Protein AF-A0AAV5M299-F1 (afdb_monomer_lite)

Structure (mmCIF, N/CA/C/O backbone):
data_AF-A0AAV5M299-F1
#
_entry.id   AF-A0AAV5M299-F1
#
loop_
_atom_site.group_PDB
_atom_site.id
_atom_site.type_symbol
_atom_site.lab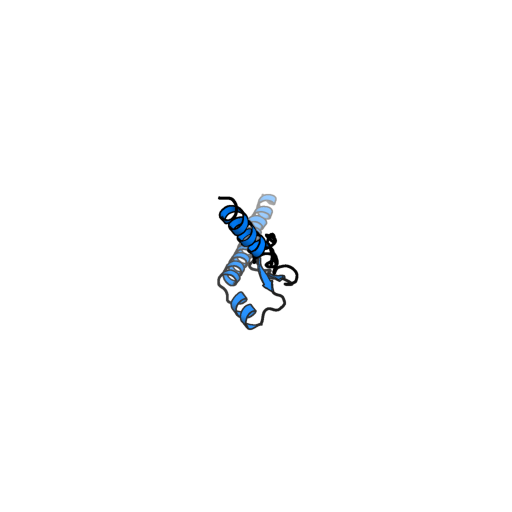el_atom_id
_atom_site.label_alt_id
_atom_site.label_comp_id
_atom_site.label_asym_id
_atom_site.label_entity_id
_atom_site.label_seq_id
_atom_site.pdbx_PDB_ins_code
_atom_site.Cartn_x
_atom_site.Cartn_y
_atom_site.Cartn_z
_atom_site.occupancy
_atom_site.B_iso_or_equiv
_atom_site.auth_seq_id
_atom_site.auth_comp_id
_atom_site.auth_asym_id
_atom_site.auth_atom_id
_atom_site.pdbx_PDB_model_num
ATOM 1 N N . MET A 1 1 ? 66.082 34.758 -34.910 1.00 56.41 1 MET A N 1
ATOM 2 C CA . MET A 1 1 ? 65.187 34.015 -33.996 1.00 56.41 1 MET A CA 1
ATOM 3 C C . MET A 1 1 ? 63.759 34.522 -34.176 1.00 56.41 1 MET A C 1
ATOM 5 O O . MET A 1 1 ? 63.240 35.222 -33.321 1.00 56.41 1 MET A O 1
ATOM 9 N N . ILE A 1 2 ? 63.169 34.234 -35.339 1.00 55.53 2 ILE A N 1
ATOM 10 C CA . ILE A 1 2 ? 61.780 34.581 -35.704 1.00 55.53 2 ILE A CA 1
ATOM 11 C C . ILE A 1 2 ? 61.105 33.323 -36.293 1.00 55.53 2 ILE A C 1
ATOM 13 O O . ILE A 1 2 ? 59.938 33.068 -36.018 1.00 55.53 2 ILE A O 1
ATOM 17 N N . ASP A 1 3 ? 61.885 32.457 -36.956 1.00 62.22 3 ASP A N 1
ATOM 18 C CA . ASP A 1 3 ? 61.432 31.167 -37.499 1.00 62.22 3 ASP A CA 1
ATOM 19 C C . ASP A 1 3 ? 60.876 30.183 -36.461 1.00 62.22 3 ASP A C 1
ATOM 21 O O . ASP A 1 3 ? 59.859 29.538 -36.704 1.00 62.22 3 ASP A O 1
ATOM 25 N N . GLU A 1 4 ? 61.488 30.081 -35.277 1.00 62.69 4 GLU A N 1
ATOM 26 C CA . GLU A 1 4 ? 60.977 29.193 -34.218 1.00 62.69 4 GLU A CA 1
ATOM 27 C C . GLU A 1 4 ? 59.630 29.677 -33.663 1.00 62.69 4 GLU A C 1
ATOM 29 O O . GLU A 1 4 ? 58.768 28.865 -33.330 1.00 62.69 4 GLU A O 1
ATOM 34 N N . ALA A 1 5 ? 59.417 30.996 -33.618 1.00 61.16 5 ALA A N 1
ATOM 35 C CA . ALA A 1 5 ? 58.177 31.588 -33.128 1.00 61.16 5 ALA A CA 1
ATOM 36 C C . ALA A 1 5 ? 57.025 31.441 -34.138 1.00 61.16 5 ALA A C 1
ATOM 38 O O . ALA A 1 5 ? 55.888 31.211 -33.731 1.00 61.16 5 ALA A O 1
ATOM 39 N N . GLN A 1 6 ? 57.307 31.522 -35.445 1.00 66.50 6 GLN A N 1
ATOM 40 C CA . GLN A 1 6 ? 56.298 31.280 -36.486 1.00 66.50 6 GLN A CA 1
ATOM 41 C C . GLN A 1 6 ? 55.891 29.809 -36.560 1.00 66.50 6 GLN A C 1
ATOM 43 O O . GLN A 1 6 ? 54.702 29.515 -36.660 1.00 66.50 6 GLN A O 1
ATOM 48 N N . LYS A 1 7 ? 56.846 28.886 -36.410 1.00 69.50 7 LYS A N 1
ATOM 49 C CA . LYS A 1 7 ? 56.550 27.451 -36.388 1.00 69.50 7 LYS A CA 1
ATOM 50 C C . LYS A 1 7 ? 55.641 27.061 -35.216 1.00 69.50 7 LYS A C 1
ATOM 52 O O . LYS A 1 7 ? 54.692 26.305 -35.402 1.00 69.50 7 LYS A O 1
ATOM 57 N N . ALA A 1 8 ? 55.877 27.626 -34.031 1.00 61.81 8 ALA A N 1
ATOM 58 C CA . ALA A 1 8 ? 55.030 27.387 -32.862 1.00 61.81 8 ALA A CA 1
ATOM 59 C C . ALA A 1 8 ? 53.591 27.911 -33.043 1.00 61.81 8 ALA A C 1
ATOM 61 O O . ALA A 1 8 ? 52.648 27.352 -32.483 1.00 61.81 8 ALA A O 1
ATOM 62 N N . LEU A 1 9 ? 53.408 28.975 -33.833 1.00 64.56 9 LEU A N 1
ATOM 63 C CA . LEU A 1 9 ? 52.088 29.533 -34.124 1.00 64.56 9 LEU A CA 1
ATOM 64 C C . LEU A 1 9 ? 51.303 28.655 -35.113 1.00 64.56 9 LEU A C 1
ATOM 66 O O . LEU A 1 9 ? 50.107 28.440 -34.929 1.00 64.56 9 LEU A O 1
ATOM 70 N N . GLU A 1 10 ? 51.991 28.114 -36.118 1.00 70.88 10 GLU A N 1
ATOM 71 C CA . GLU A 1 10 ? 51.410 27.238 -37.141 1.00 70.88 10 GLU A CA 1
ATOM 72 C C . GLU A 1 10 ? 51.003 25.872 -36.559 1.00 70.88 10 GLU A C 1
ATOM 74 O O . GLU A 1 10 ? 49.909 25.374 -36.833 1.00 70.88 10 GLU A O 1
ATOM 79 N N . GLU A 1 11 ? 51.811 25.314 -35.648 1.00 65.62 11 GLU A N 1
ATOM 80 C CA . GLU A 1 11 ? 51.451 24.115 -34.875 1.00 65.62 11 GLU A CA 1
ATOM 81 C C . GLU A 1 11 ? 50.222 24.361 -33.972 1.00 65.62 11 GLU A C 1
ATOM 83 O O . GLU A 1 11 ? 49.364 23.485 -33.824 1.00 65.62 11 GLU A O 1
ATOM 88 N N . ALA A 1 12 ? 50.079 25.572 -33.420 1.00 64.25 12 ALA A N 1
ATOM 89 C CA . ALA A 1 12 ? 48.926 25.956 -32.608 1.00 64.25 12 ALA A CA 1
ATOM 90 C C . ALA A 1 12 ? 47.650 26.204 -33.434 1.00 64.25 12 ALA A C 1
ATOM 92 O O . ALA A 1 12 ? 46.552 26.025 -32.907 1.00 64.25 12 ALA A O 1
ATOM 93 N N . GLU A 1 13 ? 47.750 26.610 -34.703 1.00 64.69 13 GLU A N 1
ATOM 94 C CA . GLU A 1 13 ? 46.596 26.740 -35.607 1.00 64.69 13 GLU A CA 1
ATOM 95 C C . GLU A 1 13 ? 46.158 25.403 -36.212 1.00 64.69 13 GLU A C 1
ATOM 97 O O . GLU A 1 13 ? 44.955 25.170 -36.353 1.00 64.69 13 GLU A O 1
ATOM 102 N N . ALA A 1 14 ? 47.087 24.476 -36.459 1.00 62.41 14 ALA A N 1
ATOM 103 C CA . ALA A 1 14 ? 46.760 23.119 -36.901 1.00 62.41 14 ALA A CA 1
ATOM 104 C C . ALA A 1 14 ? 45.879 22.365 -35.883 1.00 62.41 14 ALA A C 1
ATOM 106 O O . ALA A 1 14 ? 44.979 21.616 -36.265 1.00 62.41 14 ALA A O 1
ATOM 107 N N . LEU A 1 15 ? 46.067 22.626 -34.584 1.00 58.53 15 LEU A N 1
ATOM 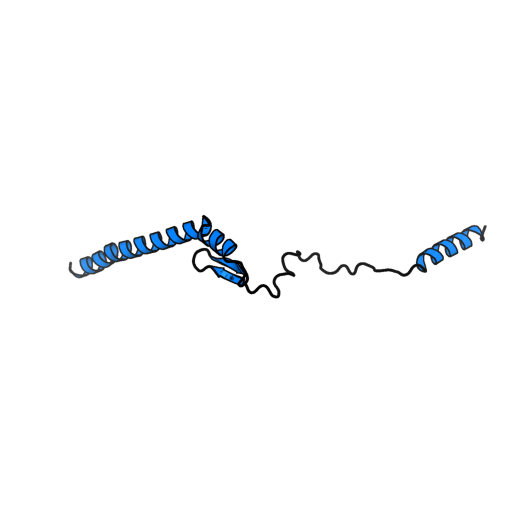108 C CA . LEU A 1 15 ? 45.240 22.070 -33.505 1.00 58.53 15 LEU A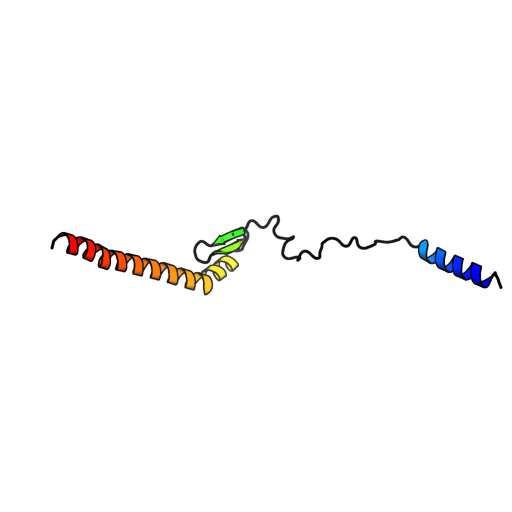 CA 1
ATOM 109 C C . LEU A 1 15 ? 43.829 22.687 -33.420 1.00 58.53 15 LEU A C 1
ATOM 111 O O . LEU A 1 15 ? 42.949 22.088 -32.805 1.00 58.53 15 LEU A O 1
ATOM 115 N N . LYS A 1 16 ? 43.586 23.844 -34.057 1.00 60.41 16 LYS A N 1
ATOM 116 C CA . LYS A 1 16 ? 42.273 24.524 -34.104 1.00 60.41 16 LYS A CA 1
ATOM 117 C C . LYS A 1 16 ? 41.429 24.124 -35.321 1.00 60.41 16 LYS A C 1
ATOM 119 O O . LYS A 1 16 ? 40.228 24.376 -35.327 1.00 60.41 16 LYS A O 1
ATOM 124 N N . MET A 1 17 ? 42.052 23.525 -36.342 1.00 56.16 17 MET A N 1
ATOM 125 C CA . MET A 1 17 ? 41.400 23.051 -37.574 1.00 56.16 17 MET A CA 1
ATOM 126 C C . MET A 1 17 ? 40.856 21.618 -37.466 1.00 56.16 17 MET A C 1
ATOM 128 O O . MET A 1 17 ? 40.166 21.147 -38.372 1.00 56.16 17 MET A O 1
ATOM 132 N N . LEU A 1 18 ? 41.111 20.919 -36.355 1.00 50.72 18 LEU A N 1
ATOM 133 C CA . LEU A 1 18 ? 40.266 19.790 -35.979 1.00 50.72 18 LEU A CA 1
ATOM 134 C C . LEU A 1 18 ? 38.890 20.362 -35.625 1.00 50.72 18 LEU A C 1
ATOM 136 O O . LEU A 1 18 ? 38.834 21.346 -34.885 1.00 50.72 18 LEU A O 1
ATOM 140 N N . PRO A 1 19 ? 37.782 19.797 -36.139 1.00 50.03 19 PRO A N 1
ATOM 141 C CA . PRO A 1 19 ? 36.464 20.271 -35.762 1.00 50.03 19 PRO A CA 1
ATOM 142 C C . PRO A 1 19 ? 36.403 20.287 -34.238 1.00 50.03 19 PRO A C 1
ATOM 144 O O . PRO A 1 19 ? 36.714 19.275 -33.604 1.00 50.03 19 PRO A O 1
ATOM 147 N N . ALA A 1 20 ? 36.018 21.434 -33.677 1.00 53.00 20 ALA A N 1
ATOM 148 C CA . ALA A 1 20 ? 35.510 21.565 -32.322 1.00 53.00 20 ALA A CA 1
ATOM 149 C C . ALA A 1 20 ? 34.325 20.599 -32.183 1.00 53.00 20 ALA A C 1
ATOM 151 O O . ALA A 1 20 ? 33.158 20.953 -32.348 1.00 53.00 20 ALA A O 1
ATOM 152 N N . ARG A 1 21 ? 34.635 19.315 -32.005 1.00 49.66 21 ARG A N 1
ATOM 153 C CA . ARG A 1 21 ? 33.662 18.249 -31.902 1.00 49.66 21 ARG A CA 1
ATOM 154 C C . ARG A 1 21 ? 33.225 18.242 -30.458 1.00 49.66 21 ARG A C 1
ATOM 156 O O . ARG A 1 21 ? 33.758 17.507 -29.639 1.00 49.66 21 ARG A O 1
ATOM 163 N N . GLN A 1 22 ? 32.240 19.106 -30.247 1.00 46.91 22 GLN A N 1
ATOM 164 C CA . GLN A 1 22 ? 31.399 19.213 -29.076 1.00 46.91 22 GLN A CA 1
ATOM 165 C C . GLN A 1 22 ? 32.191 19.525 -27.809 1.00 46.91 22 GLN A C 1
ATOM 167 O O . GLN A 1 22 ? 32.649 18.637 -27.097 1.00 46.91 22 GLN A O 1
ATOM 172 N N . GLU A 1 23 ? 32.182 20.810 -27.441 1.00 43.03 23 GLU A N 1
ATOM 173 C CA . GLU A 1 23 ? 31.737 21.132 -26.085 1.00 43.03 23 GLU A CA 1
ATOM 174 C C . GLU A 1 23 ? 30.584 20.158 -25.787 1.00 43.03 23 GLU A C 1
ATOM 176 O O . GLU A 1 23 ? 29.577 20.202 -26.513 1.00 43.03 23 GLU A O 1
ATOM 181 N N . PRO A 1 24 ? 30.696 19.217 -24.830 1.00 46.16 24 PRO A N 1
ATOM 182 C CA . PRO A 1 24 ? 29.480 18.685 -24.274 1.00 46.16 24 PRO A CA 1
ATOM 183 C C . PRO A 1 24 ? 28.812 19.935 -23.726 1.00 46.16 24 PRO A C 1
ATOM 185 O O . PRO A 1 24 ? 29.263 20.503 -22.731 1.00 46.16 24 PRO A O 1
ATOM 188 N N . VAL A 1 25 ? 27.776 20.402 -24.432 1.00 49.28 25 VAL A N 1
ATOM 189 C CA . VAL A 1 25 ? 26.686 21.133 -23.809 1.00 49.28 25 VAL A CA 1
ATOM 190 C C . VAL A 1 25 ? 26.539 20.411 -22.489 1.00 49.28 25 VAL A C 1
ATOM 192 O O . VAL A 1 25 ? 26.305 19.198 -22.478 1.00 49.28 25 VAL A O 1
ATOM 195 N N . LEU A 1 26 ? 26.874 21.099 -21.397 1.00 48.75 26 LEU A N 1
ATOM 196 C CA . LEU A 1 26 ? 26.592 20.621 -20.061 1.00 48.75 26 LEU A CA 1
ATOM 197 C C . LEU A 1 26 ? 25.075 20.669 -19.989 1.00 48.75 26 LEU A C 1
ATOM 199 O O . LEU A 1 26 ? 24.472 21.576 -19.420 1.00 48.75 26 LEU A O 1
ATOM 203 N N . ASP A 1 27 ? 24.475 19.701 -20.682 1.00 45.03 27 ASP A N 1
ATOM 204 C CA . ASP A 1 27 ? 23.122 19.279 -20.545 1.00 45.03 27 ASP A CA 1
ATOM 205 C C . ASP A 1 27 ? 22.955 19.198 -19.052 1.00 45.03 27 ASP A C 1
ATOM 207 O O . ASP A 1 27 ? 23.786 18.642 -18.318 1.00 45.03 27 ASP A O 1
ATOM 211 N N . SER A 1 28 ? 21.863 19.778 -18.599 1.00 47.09 28 SER A N 1
ATOM 212 C CA . SER A 1 28 ? 21.427 19.756 -17.215 1.00 47.09 28 SER A CA 1
ATOM 213 C C . SER A 1 28 ? 21.073 18.325 -16.756 1.00 47.09 28 SER A C 1
ATOM 215 O O . SER A 1 28 ? 20.262 18.125 -15.867 1.00 47.09 28 SER A O 1
ATOM 217 N N . SER A 1 29 ? 21.745 17.314 -17.312 1.00 51.53 29 SER A N 1
ATOM 218 C CA . SER A 1 29 ? 21.841 15.899 -16.972 1.00 51.53 29 SER A CA 1
ATOM 219 C C . SER A 1 29 ? 22.624 15.641 -15.672 1.00 51.53 29 SER A C 1
ATOM 221 O O . SER A 1 29 ? 23.087 14.527 -15.422 1.00 51.53 29 SER A O 1
ATOM 223 N N . LYS A 1 30 ? 22.752 16.663 -14.816 1.00 48.78 30 LYS A N 1
ATOM 224 C CA . LYS A 1 30 ? 22.839 16.493 -13.358 1.00 48.78 30 LYS A CA 1
ATOM 225 C C . LYS A 1 30 ? 21.473 16.644 -12.677 1.00 48.78 30 LYS A C 1
ATOM 227 O O . LYS A 1 30 ? 21.424 16.756 -11.458 1.00 48.78 30 LYS A O 1
ATOM 232 N N . TYR A 1 31 ? 20.371 16.609 -13.422 1.00 47.81 31 TYR A N 1
ATOM 233 C CA . TYR A 1 31 ? 19.109 16.151 -12.863 1.00 47.81 31 TYR A CA 1
ATOM 234 C C . TYR A 1 31 ? 19.110 14.628 -12.948 1.00 47.81 31 TYR A C 1
ATOM 236 O O . TYR A 1 31 ? 19.278 14.039 -14.015 1.00 47.81 31 TYR A O 1
ATOM 244 N N . THR A 1 32 ? 19.070 14.011 -11.779 1.00 50.75 32 THR A N 1
ATOM 245 C CA . THR A 1 32 ? 19.038 12.577 -11.533 1.00 50.75 32 THR A CA 1
ATOM 246 C C . THR A 1 32 ? 18.284 11.819 -12.625 1.00 50.75 32 THR A C 1
ATOM 248 O O . THR A 1 32 ? 17.123 12.094 -12.907 1.00 50.75 32 THR A O 1
ATOM 251 N N . ALA A 1 33 ? 18.917 10.798 -13.214 1.00 50.53 33 ALA A N 1
ATOM 252 C CA . ALA A 1 33 ? 18.282 9.870 -14.159 1.00 50.53 33 ALA A CA 1
ATOM 253 C C . ALA A 1 33 ? 17.034 9.151 -13.585 1.00 50.53 33 ALA A C 1
ATOM 255 O O . ALA A 1 33 ? 16.357 8.419 -14.306 1.00 50.53 33 ALA A O 1
ATOM 256 N N . ALA A 1 34 ? 16.732 9.365 -12.301 1.00 55.28 34 ALA A N 1
ATOM 257 C CA . ALA A 1 34 ? 15.486 8.992 -11.652 1.00 55.28 34 ALA A CA 1
ATOM 258 C C . ALA A 1 34 ? 14.273 9.823 -12.126 1.00 55.28 34 ALA A C 1
ATOM 260 O O . ALA A 1 34 ? 13.165 9.301 -12.111 1.00 55.28 34 ALA A O 1
ATOM 261 N N . ASP A 1 35 ? 14.463 11.057 -12.608 1.00 52.91 35 ASP A N 1
ATOM 262 C CA . ASP A 1 35 ? 13.352 11.979 -12.902 1.00 52.91 35 ASP A CA 1
ATOM 263 C C . ASP A 1 35 ? 12.947 12.023 -14.387 1.00 52.91 35 ASP A C 1
ATOM 265 O O . ASP A 1 35 ? 11.793 12.288 -14.714 1.00 52.91 35 ASP A O 1
ATOM 269 N N . VAL A 1 36 ? 13.852 11.687 -15.315 1.00 50.88 36 VAL A N 1
ATOM 270 C CA . VAL A 1 36 ? 13.580 11.734 -16.774 1.00 50.88 36 VAL A CA 1
ATOM 271 C C . VAL A 1 36 ? 12.785 10.514 -17.279 1.00 50.88 36 VAL A C 1
ATOM 273 O O . VAL A 1 36 ? 12.330 10.485 -18.418 1.00 50.88 36 VAL A O 1
ATOM 276 N N . ARG A 1 37 ? 12.557 9.497 -16.438 1.00 53.47 37 ARG A N 1
ATOM 277 C CA . ARG A 1 37 ? 11.741 8.311 -16.787 1.00 53.47 37 ARG A CA 1
ATOM 278 C C . ARG A 1 37 ? 10.277 8.422 -16.344 1.00 53.47 37 ARG A C 1
ATOM 280 O O . ARG A 1 37 ? 9.486 7.539 -16.661 1.00 53.47 37 ARG A O 1
ATOM 287 N N . ILE A 1 38 ? 9.917 9.490 -15.630 1.00 56.62 38 ILE A N 1
ATOM 288 C CA . ILE A 1 38 ? 8.587 9.670 -15.026 1.00 56.62 38 ILE A CA 1
ATOM 289 C C . ILE A 1 38 ? 7.531 10.095 -16.068 1.00 56.62 38 ILE A C 1
ATOM 291 O O . ILE A 1 38 ? 6.336 10.009 -15.808 1.00 56.62 38 ILE A O 1
ATOM 295 N N . THR A 1 39 ? 7.931 10.500 -17.275 1.00 55.25 39 THR A N 1
ATOM 296 C CA . THR A 1 39 ? 7.036 11.188 -18.219 1.00 55.25 39 THR A CA 1
ATOM 297 C C . THR A 1 39 ? 5.979 10.323 -18.917 1.00 55.25 39 THR A C 1
ATOM 299 O O . THR A 1 39 ? 5.068 10.904 -19.489 1.00 55.25 39 THR A O 1
ATOM 302 N N . ASP A 1 40 ? 6.007 8.985 -18.826 1.00 59.34 40 ASP A N 1
ATOM 303 C CA . ASP A 1 40 ? 4.929 8.134 -19.388 1.00 59.34 40 ASP A CA 1
ATOM 304 C C . ASP A 1 40 ? 4.703 6.798 -18.646 1.00 59.34 40 ASP A C 1
ATOM 306 O O . ASP A 1 40 ? 4.028 5.884 -19.125 1.00 59.34 40 ASP A O 1
ATOM 310 N N . GLN A 1 41 ? 5.248 6.652 -17.435 1.00 67.44 41 GLN A N 1
ATOM 311 C CA . GLN A 1 41 ? 4.880 5.525 -16.580 1.00 67.44 41 GLN A CA 1
ATOM 312 C C . GLN A 1 41 ? 3.559 5.875 -15.902 1.00 67.44 41 GLN A C 1
ATOM 314 O O . GLN A 1 41 ? 3.520 6.617 -14.924 1.00 67.44 41 GLN A O 1
ATOM 319 N N . LYS A 1 42 ? 2.449 5.363 -16.441 1.00 75.00 42 LYS A N 1
ATOM 320 C CA . LYS A 1 42 ? 1.151 5.455 -15.770 1.00 75.00 42 LYS A CA 1
ATOM 321 C C . LYS A 1 42 ? 1.231 4.635 -14.478 1.00 75.00 42 LYS A C 1
ATOM 323 O O . LYS A 1 42 ? 1.125 3.411 -14.507 1.00 75.00 42 LYS A O 1
ATOM 328 N N . LEU A 1 43 ? 1.473 5.319 -13.364 1.00 86.19 43 LEU A N 1
ATOM 329 C CA . LEU A 1 43 ? 1.556 4.735 -12.029 1.00 86.19 43 LEU A CA 1
ATOM 330 C C . LEU A 1 43 ? 0.178 4.784 -11.354 1.00 86.19 43 LEU A C 1
ATOM 332 O O . LEU A 1 43 ? -0.541 5.779 -11.445 1.00 86.19 43 LEU A O 1
ATOM 336 N N . GLN A 1 44 ? -0.183 3.711 -10.662 1.00 87.62 44 GLN A N 1
ATOM 337 C CA . GLN A 1 44 ? -1.316 3.620 -9.748 1.00 87.62 44 GLN A CA 1
ATOM 338 C C . GLN A 1 44 ? -0.808 3.456 -8.319 1.00 87.62 44 GLN A C 1
ATOM 340 O O . GLN A 1 44 ? 0.244 2.873 -8.084 1.00 87.62 44 GLN A O 1
ATOM 345 N N . VAL A 1 45 ? -1.558 3.960 -7.347 1.00 90.75 45 VAL A N 1
ATOM 346 C CA . VAL A 1 45 ? -1.224 3.801 -5.928 1.00 90.75 45 VAL A CA 1
ATOM 347 C C . VAL A 1 45 ? -2.031 2.640 -5.357 1.00 90.75 45 VAL A C 1
ATOM 349 O O . VAL A 1 45 ? -3.217 2.514 -5.645 1.00 90.75 45 VAL A O 1
ATOM 352 N N . CYS A 1 46 ? -1.403 1.789 -4.547 1.00 93.50 46 CYS A N 1
ATOM 353 C CA . CYS A 1 46 ? -2.115 0.744 -3.813 1.00 93.50 46 CYS A CA 1
ATOM 354 C C . CYS A 1 46 ? -2.930 1.340 -2.655 1.00 93.50 46 CYS A C 1
ATOM 356 O O . CYS A 1 46 ? -2.368 1.995 -1.776 1.00 93.50 46 CYS A O 1
ATOM 358 N N . ASP A 1 47 ? -4.222 1.017 -2.578 1.00 91.06 47 ASP A N 1
ATOM 359 C CA . ASP A 1 47 ? -5.131 1.541 -1.547 1.00 91.06 47 ASP A CA 1
ATOM 360 C C . ASP A 1 47 ? -4.785 1.104 -0.117 1.00 91.06 47 ASP A C 1
ATOM 362 O O . ASP A 1 47 ? -5.218 1.743 0.846 1.00 91.06 47 ASP A O 1
ATOM 366 N N . ILE A 1 48 ? -4.025 0.015 0.040 1.00 93.19 48 ILE A N 1
ATOM 367 C CA . ILE A 1 48 ? -3.690 -0.576 1.343 1.00 93.19 48 ILE A CA 1
ATOM 368 C C . ILE A 1 48 ? -2.384 0.011 1.878 1.00 93.19 48 ILE A C 1
ATOM 370 O O . ILE A 1 48 ? -2.377 0.591 2.964 1.00 93.19 48 ILE A O 1
ATOM 374 N N . CYS A 1 49 ? -1.288 -0.118 1.124 1.00 92.88 49 CYS A N 1
ATOM 375 C CA . CYS A 1 49 ? 0.052 0.269 1.578 1.00 92.88 49 CYS A CA 1
ATOM 376 C C . CYS A 1 49 ? 0.606 1.551 0.941 1.00 92.88 49 CYS A C 1
ATOM 378 O O . CYS A 1 49 ? 1.723 1.939 1.269 1.00 92.88 49 CYS A O 1
ATOM 380 N N . GLY A 1 50 ? -0.125 2.195 0.026 1.00 89.88 50 GLY A N 1
ATOM 381 C CA . GLY A 1 50 ? 0.266 3.485 -0.556 1.00 89.88 50 GLY A CA 1
ATOM 382 C C . GLY A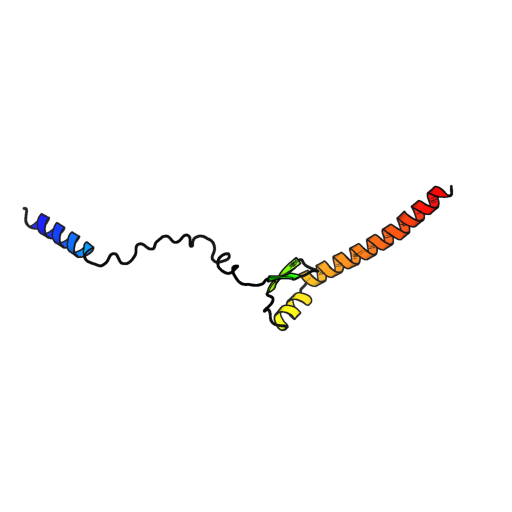 1 50 ? 1.497 3.442 -1.467 1.00 89.88 50 GLY A C 1
ATOM 383 O O . GLY A 1 50 ? 2.058 4.486 -1.784 1.00 89.88 50 GLY A O 1
ATOM 384 N N . ALA A 1 51 ? 1.945 2.253 -1.876 1.00 90.81 51 ALA A N 1
ATOM 385 C CA . ALA A 1 51 ? 3.066 2.114 -2.800 1.00 90.81 51 ALA A CA 1
ATOM 386 C C . ALA A 1 51 ? 2.625 2.427 -4.236 1.00 90.81 51 ALA A C 1
ATOM 388 O O . ALA A 1 51 ? 1.491 2.124 -4.612 1.00 90.81 51 ALA A O 1
ATOM 389 N N . PHE A 1 52 ? 3.535 2.984 -5.036 1.00 89.50 52 PHE A N 1
ATOM 390 C CA . PHE A 1 52 ? 3.336 3.167 -6.471 1.00 89.50 52 PHE A CA 1
ATOM 391 C C . PHE A 1 52 ? 3.565 1.840 -7.203 1.00 89.50 52 PHE A C 1
ATOM 393 O O . PHE A 1 52 ? 4.614 1.216 -7.050 1.00 89.50 52 PHE A O 1
ATOM 400 N N . LEU A 1 53 ? 2.577 1.416 -7.983 1.00 89.06 53 LEU A N 1
ATOM 401 C CA . LEU A 1 53 ? 2.618 0.281 -8.899 1.00 89.06 53 LEU A CA 1
ATOM 402 C C . LEU A 1 53 ? 2.477 0.808 -10.325 1.00 89.06 53 LEU A C 1
ATOM 404 O O . LEU A 1 53 ? 1.750 1.770 -10.563 1.00 89.06 53 LEU A O 1
ATOM 408 N N . SER A 1 54 ? 3.140 0.187 -11.290 1.00 87.19 54 SER A N 1
ATOM 409 C CA . SER A 1 54 ? 2.916 0.505 -12.697 1.00 87.19 54 SER A CA 1
ATOM 410 C C . SER A 1 54 ? 1.661 -0.206 -13.190 1.00 87.19 54 SER A C 1
ATOM 412 O O . SER A 1 54 ? 1.436 -1.373 -12.881 1.00 87.19 54 SER A O 1
ATOM 414 N N . VAL A 1 55 ? 0.853 0.462 -14.017 1.00 85.56 55 VAL A N 1
ATOM 415 C CA . VAL A 1 55 ? -0.311 -0.166 -14.679 1.00 85.56 55 VAL A CA 1
ATOM 416 C C . VAL A 1 55 ? 0.095 -1.382 -15.518 1.00 85.56 55 VAL A C 1
ATOM 418 O O . VAL A 1 55 ? -0.705 -2.288 -15.727 1.00 85.56 55 VAL A O 1
ATOM 421 N N . TYR A 1 56 ? 1.333 -1.394 -16.008 1.00 85.38 56 TYR A N 1
ATOM 422 C CA . TYR A 1 56 ? 1.856 -2.431 -16.894 1.00 85.38 56 TYR A CA 1
ATOM 423 C C . TYR A 1 56 ? 2.676 -3.501 -16.160 1.00 85.38 56 TYR A C 1
ATOM 425 O O . TYR A 1 56 ? 3.394 -4.265 -16.808 1.00 85.38 56 TYR A O 1
ATOM 433 N N . ASP A 1 57 ? 2.619 -3.546 -14.826 1.00 85.12 57 ASP A N 1
ATOM 434 C CA . ASP A 1 57 ? 3.273 -4.611 -14.070 1.00 85.12 57 ASP A CA 1
ATOM 435 C C . ASP A 1 57 ? 2.631 -5.976 -14.368 1.00 85.12 57 ASP A C 1
ATOM 437 O O . ASP A 1 57 ? 1.428 -6.101 -14.586 1.00 85.12 57 ASP A O 1
ATOM 441 N N . SER A 1 58 ? 3.456 -7.024 -14.388 1.00 87.62 58 SER A N 1
ATOM 442 C CA . SER A 1 58 ? 2.983 -8.395 -14.610 1.00 87.62 58 SER A CA 1
ATOM 443 C C . SER A 1 58 ? 2.353 -8.990 -13.348 1.00 87.62 58 SER A C 1
ATOM 445 O O . SER A 1 58 ? 2.768 -8.677 -12.229 1.00 87.62 58 SER A O 1
ATOM 447 N N . ASP A 1 59 ? 1.423 -9.936 -13.521 1.00 88.62 59 ASP A N 1
ATOM 448 C CA . ASP A 1 59 ? 0.728 -10.623 -12.417 1.00 88.62 59 ASP A CA 1
ATOM 449 C C . ASP A 1 59 ? 1.683 -11.216 -11.375 1.00 88.62 59 ASP A C 1
ATOM 451 O O . ASP A 1 59 ? 1.361 -11.290 -10.190 1.00 88.62 59 ASP A O 1
ATOM 455 N N . ARG A 1 60 ? 2.890 -11.614 -11.795 1.00 89.75 60 ARG A N 1
ATOM 456 C CA . ARG A 1 60 ? 3.926 -12.116 -10.889 1.00 89.75 60 ARG A CA 1
ATOM 457 C C . ARG A 1 60 ? 4.423 -11.034 -9.926 1.00 89.75 60 ARG A C 1
ATOM 459 O O . ARG A 1 60 ? 4.498 -11.289 -8.729 1.00 89.75 60 ARG A O 1
ATOM 466 N N . HIS A 1 61 ? 4.720 -9.836 -10.427 1.00 87.12 61 HIS A N 1
ATOM 467 C CA . HIS A 1 61 ? 5.132 -8.709 -9.586 1.00 87.12 61 HIS A CA 1
ATOM 468 C C . HIS A 1 61 ? 3.994 -8.244 -8.678 1.00 87.12 61 HIS A C 1
ATOM 470 O O . HIS A 1 61 ? 4.210 -7.952 -7.502 1.00 87.12 61 HIS A O 1
ATOM 476 N N . LEU A 1 62 ? 2.768 -8.247 -9.198 1.00 89.62 62 LEU A N 1
ATOM 477 C CA . LEU A 1 62 ? 1.582 -7.904 -8.428 1.00 89.62 62 LEU A CA 1
ATOM 478 C C . LEU A 1 62 ? 1.331 -8.914 -7.291 1.00 89.62 62 LEU A C 1
ATOM 480 O O . LEU A 1 62 ? 1.026 -8.543 -6.158 1.00 89.62 62 LEU A O 1
ATOM 484 N N . ALA A 1 63 ? 1.541 -10.200 -7.560 1.00 91.94 63 ALA A N 1
ATOM 485 C CA . ALA A 1 63 ? 1.448 -11.251 -6.558 1.00 91.94 63 ALA A CA 1
ATOM 486 C C . ALA A 1 63 ? 2.501 -11.110 -5.446 1.00 91.94 63 ALA A C 1
ATOM 488 O O . ALA A 1 63 ? 2.182 -11.318 -4.271 1.00 91.94 63 ALA A O 1
ATOM 489 N N . ASP A 1 64 ? 3.734 -10.744 -5.798 1.00 91.88 64 ASP A N 1
ATOM 490 C CA . ASP A 1 64 ? 4.803 -10.495 -4.828 1.00 91.88 64 ASP A CA 1
ATOM 491 C C . ASP A 1 64 ? 4.533 -9.224 -4.005 1.00 91.88 64 ASP A C 1
ATOM 493 O O . ASP A 1 64 ? 4.828 -9.189 -2.809 1.00 91.88 64 ASP A O 1
ATOM 497 N N . HIS A 1 65 ? 3.888 -8.215 -4.600 1.00 93.62 65 HIS A N 1
ATOM 498 C CA . HIS A 1 65 ? 3.408 -7.035 -3.884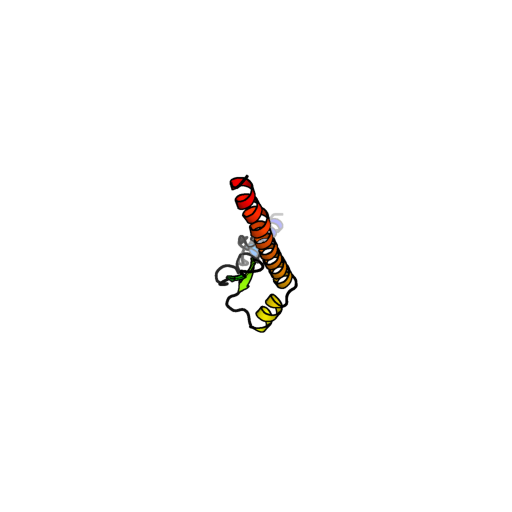 1.00 93.62 65 HIS A CA 1
ATOM 499 C C . HIS A 1 65 ? 2.365 -7.402 -2.813 1.00 93.62 65 HIS A C 1
ATOM 501 O O . HIS A 1 65 ? 2.538 -7.052 -1.644 1.00 93.62 65 HIS A O 1
ATOM 507 N N . PHE A 1 66 ? 1.320 -8.154 -3.178 1.00 92.62 66 PHE A N 1
ATOM 508 C CA . PHE A 1 66 ? 0.247 -8.545 -2.251 1.00 92.62 66 PHE A CA 1
ATOM 509 C C . PHE A 1 66 ? 0.706 -9.517 -1.159 1.00 92.62 66 PHE A C 1
ATOM 511 O O . PHE A 1 66 ? 0.213 -9.468 -0.032 1.00 92.62 66 PHE A O 1
ATOM 518 N N . ARG A 1 67 ? 1.684 -10.378 -1.461 1.00 93.75 67 ARG A N 1
ATOM 519 C CA . ARG A 1 67 ? 2.336 -11.247 -0.465 1.00 93.75 67 ARG A CA 1
ATOM 520 C C . ARG A 1 67 ? 3.450 -10.546 0.316 1.00 93.75 67 ARG A C 1
ATOM 522 O O . ARG A 1 67 ? 4.055 -11.149 1.204 1.00 93.75 67 ARG A O 1
ATOM 529 N N . GLY A 1 68 ? 3.728 -9.283 0.010 1.00 93.62 68 GLY A N 1
ATOM 530 C CA . GLY A 1 68 ? 4.757 -8.494 0.661 1.00 93.62 68 GLY A CA 1
ATOM 531 C C . GLY A 1 68 ? 4.417 -8.171 2.116 1.00 93.62 68 GLY A C 1
ATOM 532 O O . GLY A 1 68 ? 3.269 -7.916 2.481 1.00 93.62 68 GLY A O 1
ATOM 533 N N . LYS A 1 69 ? 5.450 -8.102 2.964 1.00 94.31 69 LYS A N 1
ATOM 534 C CA . LYS A 1 69 ? 5.298 -7.766 4.392 1.00 94.31 69 LYS A CA 1
ATOM 535 C C . LYS A 1 69 ? 4.704 -6.374 4.615 1.00 94.31 69 LYS A C 1
ATOM 537 O O . LYS A 1 69 ? 3.963 -6.184 5.571 1.00 94.31 69 LYS A O 1
ATOM 542 N N . LEU A 1 70 ? 5.020 -5.416 3.739 1.00 94.12 70 LEU A N 1
ATOM 543 C CA . LEU A 1 70 ? 4.463 -4.063 3.812 1.00 94.12 70 LEU A CA 1
ATOM 544 C C . LEU A 1 70 ? 2.954 -4.084 3.568 1.00 94.12 70 LEU A C 1
ATOM 546 O O . LEU A 1 70 ? 2.200 -3.552 4.376 1.00 94.12 70 LEU A O 1
ATOM 550 N N . HIS A 1 71 ? 2.516 -4.748 2.498 1.00 95.94 71 HIS A N 1
ATOM 551 C CA . HIS A 1 71 ? 1.103 -4.851 2.155 1.00 95.94 71 HIS A CA 1
ATOM 552 C C . HIS A 1 71 ? 0.302 -5.537 3.271 1.00 95.94 71 HIS A C 1
ATOM 554 O O . HIS A 1 71 ? -0.666 -4.974 3.782 1.00 95.94 71 HIS A O 1
ATOM 560 N N . LEU A 1 72 ? 0.766 -6.705 3.725 1.00 95.75 72 LEU A N 1
ATOM 561 C CA . LEU A 1 72 ? 0.123 -7.462 4.802 1.00 95.75 72 LEU A CA 1
ATOM 562 C C . LEU A 1 72 ? 0.141 -6.718 6.146 1.00 95.75 72 LEU A C 1
ATOM 564 O O . LEU A 1 72 ? -0.842 -6.764 6.883 1.00 95.75 72 LEU A O 1
ATOM 568 N N . GLY A 1 73 ? 1.225 -6.006 6.464 1.00 95.88 73 GLY A N 1
ATOM 569 C CA . GLY A 1 73 ? 1.325 -5.211 7.689 1.00 95.88 73 GLY A CA 1
ATOM 570 C C . GLY A 1 73 ? 0.317 -4.063 7.718 1.00 95.88 73 GLY A C 1
ATOM 571 O O . GLY A 1 73 ? -0.399 -3.898 8.703 1.00 95.88 73 GLY A O 1
ATOM 572 N N . TYR A 1 74 ? 0.196 -3.311 6.619 1.00 96.12 74 TYR A N 1
ATOM 573 C CA . TYR A 1 74 ? -0.803 -2.242 6.515 1.00 96.12 74 TYR A CA 1
ATOM 574 C C . TYR A 1 74 ? -2.238 -2.770 6.547 1.00 96.12 74 TYR A C 1
ATOM 576 O O . TYR A 1 74 ? -3.098 -2.139 7.162 1.00 96.12 74 TYR A O 1
ATOM 584 N N . MET A 1 75 ? -2.491 -3.937 5.948 1.00 94.69 75 MET A N 1
ATOM 585 C CA . MET A 1 75 ? -3.791 -4.603 6.027 1.00 94.69 75 MET A CA 1
ATOM 586 C C . MET A 1 75 ? -4.169 -4.904 7.486 1.00 94.69 75 MET A C 1
ATOM 588 O O . MET A 1 75 ? -5.220 -4.474 7.949 1.00 94.69 75 MET A O 1
ATOM 592 N N . GLN A 1 76 ? -3.261 -5.520 8.253 1.00 95.50 76 GLN A N 1
ATOM 593 C CA . GLN A 1 76 ? -3.492 -5.819 9.672 1.00 95.50 76 GLN A CA 1
ATOM 594 C C . GLN A 1 76 ? -3.720 -4.565 10.520 1.00 95.50 76 GLN A C 1
ATOM 596 O O . GLN A 1 76 ? -4.562 -4.572 11.416 1.00 95.50 76 GLN A O 1
ATOM 601 N N . ILE A 1 77 ? -2.987 -3.480 10.255 1.00 95.75 77 ILE A N 1
ATOM 602 C CA . ILE A 1 77 ? -3.167 -2.214 10.978 1.00 95.75 77 ILE A CA 1
ATOM 603 C C . ILE A 1 77 ? -4.571 -1.653 10.734 1.00 95.75 77 ILE A C 1
ATOM 605 O O . ILE A 1 77 ? -5.224 -1.221 11.683 1.00 95.75 77 ILE A O 1
ATOM 609 N N . ARG A 1 78 ? -5.053 -1.679 9.486 1.00 94.94 78 ARG A N 1
ATOM 610 C CA . ARG A 1 78 ? -6.402 -1.206 9.143 1.00 94.94 78 ARG A CA 1
ATOM 611 C C . ARG A 1 78 ? -7.490 -2.061 9.779 1.00 94.94 78 ARG A C 1
ATOM 613 O O . ARG A 1 78 ? -8.425 -1.500 10.347 1.00 94.94 78 ARG A O 1
ATOM 620 N N . ASP A 1 79 ? -7.326 -3.380 9.763 1.00 95.75 79 ASP A N 1
ATOM 621 C CA . ASP A 1 79 ? -8.257 -4.299 10.421 1.00 95.75 79 ASP A CA 1
ATOM 622 C C . ASP A 1 79 ? -8.320 -4.032 11.928 1.00 95.75 79 ASP A C 1
ATOM 624 O O . ASP A 1 79 ? -9.400 -3.893 12.504 1.00 95.75 79 ASP A O 1
ATOM 628 N N . LYS A 1 80 ? -7.162 -3.862 12.577 1.00 95.12 80 LYS A N 1
ATOM 629 C CA . LYS A 1 80 ? -7.104 -3.543 14.009 1.00 95.12 80 LYS A CA 1
ATOM 630 C C . LYS A 1 80 ? -7.686 -2.175 14.332 1.00 95.12 80 LYS A C 1
ATOM 632 O O . LYS A 1 80 ? -8.335 -2.024 15.365 1.00 95.12 80 LYS A O 1
ATOM 637 N N . LEU A 1 81 ? -7.501 -1.194 13.456 1.00 95.06 81 LEU A N 1
ATOM 638 C CA . LEU A 1 81 ? -8.119 0.118 13.603 1.00 95.06 81 LEU A CA 1
ATOM 639 C C . LEU A 1 81 ? -9.649 0.005 13.542 1.00 95.06 81 LEU A C 1
ATOM 641 O O . LEU A 1 81 ? -10.323 0.561 14.409 1.00 95.06 81 LEU A O 1
ATOM 645 N N . ALA A 1 82 ? -10.191 -0.767 12.597 1.00 94.12 82 ALA A N 1
ATOM 646 C CA . ALA A 1 82 ? -11.628 -1.013 12.492 1.00 94.12 82 ALA A CA 1
ATOM 647 C C . ALA A 1 82 ? -12.184 -1.756 13.723 1.00 94.12 82 ALA A C 1
ATOM 649 O O . ALA A 1 82 ? -13.190 -1.335 14.294 1.00 94.12 82 ALA A O 1
ATOM 650 N N . GLU A 1 83 ? -11.503 -2.807 14.197 1.00 93.44 83 GLU A N 1
ATOM 651 C CA . GLU A 1 83 ? -11.875 -3.520 15.430 1.00 93.44 83 GLU A CA 1
ATOM 652 C C . GLU A 1 83 ? -11.935 -2.578 16.645 1.00 93.44 83 GLU A C 1
ATOM 654 O O . GLU A 1 83 ? -12.867 -2.641 17.453 1.00 93.44 83 GLU A O 1
ATOM 659 N N . LEU A 1 84 ? -10.945 -1.689 16.781 1.00 92.38 84 LEU A N 1
ATOM 660 C CA . LEU A 1 84 ? -10.895 -0.713 17.866 1.00 92.38 84 LEU A CA 1
ATOM 661 C C . LEU A 1 84 ? -11.979 0.354 17.730 1.00 92.38 84 LEU A C 1
ATOM 663 O O . LEU A 1 84 ? -12.573 0.714 18.740 1.00 92.38 84 LEU A O 1
ATOM 667 N N . GLN A 1 85 ? -12.278 0.829 16.520 1.00 89.88 85 GLN A N 1
ATOM 668 C CA . GLN A 1 85 ? -13.373 1.773 16.285 1.00 89.88 85 GLN A CA 1
ATOM 669 C C . GLN A 1 85 ? -14.728 1.174 16.665 1.00 89.88 85 GLN A C 1
ATOM 671 O O . GLN A 1 85 ? -15.513 1.836 17.339 1.00 89.88 85 GLN A O 1
ATOM 676 N N . VAL A 1 86 ? -14.983 -0.089 16.311 1.00 87.31 86 VAL A N 1
ATOM 677 C CA . VAL A 1 86 ? -16.208 -0.795 16.716 1.00 87.31 86 VAL A CA 1
ATOM 678 C C . VAL A 1 86 ? -16.265 -0.949 18.235 1.00 87.31 86 VAL A C 1
ATOM 680 O O . VAL A 1 86 ? -17.292 -0.666 18.849 1.00 87.31 86 VAL A O 1
ATOM 683 N N . ARG A 1 87 ? -15.154 -1.338 18.872 1.00 84.88 87 ARG A N 1
ATOM 684 C CA . ARG A 1 87 ? -15.084 -1.447 20.336 1.00 84.88 87 ARG A CA 1
ATOM 685 C C . ARG A 1 87 ? -15.316 -0.103 21.020 1.00 84.88 87 ARG A C 1
ATOM 687 O O . ARG A 1 87 ? -16.053 -0.043 21.999 1.00 84.88 87 ARG A O 1
ATOM 694 N N . LEU A 1 88 ? -14.712 0.963 20.501 1.00 81.88 88 LEU A N 1
ATOM 695 C CA . LEU A 1 88 ? -14.899 2.321 20.993 1.00 81.88 88 LEU A CA 1
ATOM 696 C C . LEU A 1 88 ? -16.363 2.734 20.844 1.00 81.88 88 LEU A C 1
ATOM 698 O O . LEU A 1 88 ? -16.938 3.246 21.792 1.00 81.88 88 LEU A O 1
ATOM 702 N N . PHE A 1 89 ? -16.986 2.450 19.701 1.00 80.12 89 PHE A N 1
ATOM 703 C CA . PHE A 1 89 ? -18.393 2.754 19.470 1.00 80.12 89 PHE A CA 1
ATOM 704 C C . PHE A 1 89 ? -19.316 2.007 20.442 1.00 80.12 89 PHE A C 1
ATOM 706 O O . PHE A 1 89 ? -20.233 2.608 20.988 1.00 80.12 89 PHE A O 1
ATOM 713 N N . ILE A 1 90 ? -19.049 0.733 20.739 1.00 78.81 90 ILE A N 1
ATOM 714 C CA . ILE A 1 90 ? -19.843 -0.039 21.708 1.00 78.81 90 ILE A CA 1
ATOM 715 C C . ILE A 1 90 ? -19.620 0.470 23.142 1.00 78.81 90 ILE A C 1
ATOM 717 O O . ILE A 1 90 ? -20.586 0.707 23.865 1.00 78.81 90 ILE A O 1
ATOM 721 N N . CYS A 1 91 ? -18.368 0.682 23.564 1.00 71.31 91 CYS A N 1
ATOM 722 C CA . CYS A 1 91 ? -18.056 1.130 24.925 1.00 71.31 91 CYS A CA 1
ATOM 723 C C . CYS A 1 91 ? -18.467 2.588 25.182 1.00 71.31 91 CYS A C 1
ATOM 725 O O . CYS A 1 91 ? -19.072 2.871 26.211 1.00 71.31 91 CYS A O 1
ATOM 727 N N . TYR A 1 92 ? -18.174 3.512 24.263 1.00 64.88 92 TYR A N 1
ATOM 728 C CA . TYR A 1 92 ? -18.506 4.933 24.414 1.00 64.88 92 TYR A CA 1
ATOM 729 C C . TYR A 1 92 ? -19.937 5.262 23.979 1.00 64.88 92 TYR A C 1
ATOM 731 O O . TYR A 1 92 ? -20.550 6.138 24.578 1.00 64.88 92 TYR A O 1
ATOM 739 N N . GLY A 1 93 ? -20.507 4.561 22.995 1.00 59.25 93 GLY A N 1
ATOM 740 C CA . GLY A 1 93 ? -21.913 4.721 22.605 1.00 59.25 93 GLY A CA 1
ATOM 741 C C . GLY A 1 93 ? -22.882 4.139 23.638 1.00 59.25 93 GLY A C 1
ATOM 742 O O . GLY A 1 93 ? -23.916 4.742 23.914 1.00 59.25 93 GLY A O 1
ATOM 743 N N . GLY A 1 94 ? -22.513 3.026 24.287 1.00 56.56 94 GLY A N 1
ATOM 744 C CA . GLY A 1 94 ? -23.242 2.491 25.442 1.00 56.56 94 GLY A CA 1
ATOM 745 C C . GLY A 1 94 ? -23.140 3.387 26.682 1.00 56.56 94 GLY A C 1
ATOM 746 O O . GLY A 1 94 ? -24.124 3.559 27.397 1.00 56.56 94 GLY A O 1
ATOM 747 N N . PHE A 1 95 ? -21.986 4.024 26.909 1.00 52.78 95 PHE A N 1
ATOM 748 C CA . PHE A 1 95 ? -21.822 5.009 27.982 1.00 52.78 95 PHE A CA 1
ATOM 749 C C . PHE A 1 95 ? -22.606 6.302 27.694 1.00 52.78 95 PHE A C 1
ATOM 751 O O . PHE A 1 95 ? -23.271 6.815 28.586 1.00 52.78 95 PHE A O 1
ATOM 758 N N . ALA A 1 96 ? -22.628 6.782 26.445 1.00 53.25 96 ALA A N 1
ATOM 759 C CA . ALA A 1 96 ? -23.424 7.947 26.051 1.00 53.25 96 ALA A CA 1
ATOM 760 C C . ALA A 1 96 ? -24.936 7.740 26.266 1.00 53.25 96 ALA A C 1
ATOM 762 O O . ALA A 1 96 ? -25.595 8.658 26.747 1.00 53.25 96 ALA A O 1
ATOM 763 N N . LEU A 1 97 ? -25.477 6.543 25.990 1.00 53.69 97 LEU A N 1
ATOM 764 C CA . LEU A 1 97 ? -26.877 6.218 26.315 1.00 53.69 97 LEU A CA 1
ATOM 765 C C . LEU A 1 97 ? -27.121 6.005 27.821 1.00 53.69 97 LEU A C 1
ATOM 767 O O . LEU A 1 97 ? -28.224 6.261 28.300 1.00 53.69 97 LEU A O 1
ATOM 771 N N . GLY A 1 98 ? -26.116 5.535 28.567 1.00 53.00 98 GLY A N 1
ATOM 772 C CA . GLY A 1 98 ? -26.215 5.278 30.007 1.00 53.00 98 GLY A CA 1
ATOM 773 C C . GLY A 1 98 ? -26.154 6.531 30.888 1.00 53.00 98 GLY A C 1
ATOM 774 O O . GLY A 1 98 ? -26.749 6.535 31.960 1.00 53.00 98 GLY A O 1
ATOM 775 N N . ILE A 1 99 ? -25.485 7.604 30.449 1.00 56.69 99 ILE A N 1
ATOM 776 C CA . ILE A 1 99 ? -25.411 8.871 31.205 1.00 56.69 99 ILE A CA 1
ATOM 777 C C . ILE A 1 99 ? -26.677 9.722 31.018 1.00 56.69 99 ILE A C 1
ATOM 779 O O . ILE A 1 99 ? -27.032 10.492 31.900 1.00 56.69 99 ILE A O 1
ATOM 783 N N . THR A 1 100 ? -27.391 9.591 29.893 1.00 53.69 100 THR A N 1
ATOM 784 C CA . THR A 1 100 ? -28.621 10.368 29.641 1.00 53.69 100 THR A CA 1
ATOM 785 C C . THR A 1 100 ? -29.867 9.828 30.350 1.00 53.69 100 THR A C 1
ATOM 787 O O . THR A 1 100 ? -30.902 10.486 30.317 1.00 53.69 100 THR A O 1
ATOM 790 N N . LEU A 1 101 ? -29.793 8.639 30.960 1.00 52.12 101 LEU A N 1
ATOM 791 C CA . LEU A 1 101 ? -30.897 8.012 31.706 1.00 52.12 101 LEU A CA 1
ATOM 792 C C . LEU A 1 101 ? -30.667 7.955 33.232 1.00 52.12 101 LEU A C 1
ATOM 794 O O . LEU A 1 101 ? -31.375 7.215 33.918 1.00 52.12 101 LEU A O 1
ATOM 798 N N . GLY A 1 102 ? -29.698 8.712 33.756 1.00 44.34 102 GLY A N 1
ATOM 799 C CA . GLY A 1 102 ? -29.434 8.866 35.193 1.00 44.34 102 GLY A CA 1
ATOM 800 C C . GLY A 1 102 ? -29.876 10.219 35.728 1.00 44.34 102 GLY A C 1
ATOM 801 O O . GLY A 1 102 ? -29.587 11.227 35.047 1.00 44.34 102 GLY A O 1
#

InterPro domains:
  IPR004882 Luc7-related [PF03194] (2-85)
  IPR004882 Luc7-related [PTHR12375] (1-87)

Secondary structure (DSSP, 8-state):
--HHHHHHHHHHHHTTSS---------STTS-T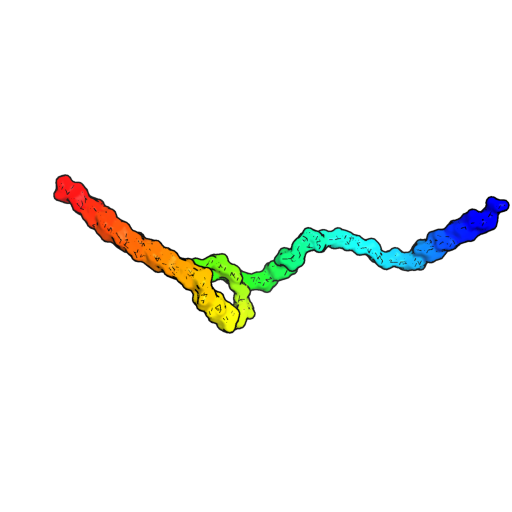TTTTTTS--EEE-TTT--EEETT--HHHHHHHHTSHHHHHHHHHHHHHHHHHHHHHHHHHHHHHHHTT-

Organism: NCBI:txid152421

Foldseek 3Di:
DVVVVVVVVVVVVVVVPPPPPDPPPVPVVVPDPVPVVPPPQPWDADPQQRDTDGPPDDPVVVVCVCVDPSRVVSVVVVVVVVVVVVVCCCVVVVVVVVVVVD

Sequence (102 aa):
MIDEAQKALEEAEALKMLPARQEPVLDSSKYTAADVRITDQKLQVCDICGAFLSVYDSDRHLADHFRGKLHLGYMQIRDKLAELQVRLFICYGGFALGITLG

Radius of gyration: 34.54 Å; chains: 1; bounding box: 96×47×73 Å

pLDDT: mean 72.55, std 18.32, range [43.03, 96.12]